Protein AF-A0A4Q3VA00-F1 (afdb_monomer_lite)

Foldseek 3Di:
DPPPPLPQAFDVVVPAQQLKEFPLDKAQPQQQQDAAPGRRDGRARIWTWIDHDPDITTHHPVCLVVHDHWYDDPNDTDDPVVVVVSVVVSVVVNLLVVVLVLLCVLLVVDPDPLSVVLNVVCVVPVAAEPVSLVVSVVSQVPDPDDGDSVSGDYDPD

pLDDT: mean 89.63, std 12.21, range [35.41, 98.38]

Sequence (157 aa):
MTGSRLRYSLDAAIGRPQDWSFSWMLIDDVTFGSTCGFSGQSRQRISYEIMRDAERLWICQRCVGRYCLGGMLDGSALDQATIRGKLHGLTARLKQRTCQDIVHKVSAGADDQALLEVALYFDRNLQLSPLHAARLFLAIAALEEPIDRRVFEVQTR

Secondary structure (DSSP, 8-state):
--------PPPGGG--GGG-EEEEEEEE-TT--EE-TTT--EEESEEEEEEETTEEEEEEHHHHHHS--EEEETTEEPPHHHHHHHHHHHHHHHHHHHHHHHHHHHHHT---HHHHHHHHHHHHHSSB-HHHHHHHHHHHTT-SS---GGGS-B---

Structure (mmCIF, N/CA/C/O backbone):
data_AF-A0A4Q3VA00-F1
#
_entry.id   AF-A0A4Q3VA00-F1
#
loop_
_atom_site.group_PDB
_atom_site.id
_atom_site.type_symbol
_atom_site.label_atom_id
_atom_site.label_alt_id
_atom_site.label_comp_id
_atom_site.label_asym_id
_atom_site.label_entity_id
_atom_site.label_seq_id
_atom_site.pdbx_PDB_ins_code
_atom_site.Cartn_x
_atom_site.Cartn_y
_atom_site.Cartn_z
_atom_site.occupancy
_atom_site.B_iso_or_equiv
_atom_site.auth_seq_id
_atom_site.auth_comp_id
_atom_site.auth_asym_id
_atom_site.auth_atom_id
_atom_site.pdbx_PDB_model_num
ATOM 1 N N . MET A 1 1 ? 22.190 -19.779 18.026 1.00 35.41 1 MET A N 1
ATOM 2 C CA . MET A 1 1 ? 21.231 -19.651 16.905 1.00 35.41 1 MET A CA 1
ATOM 3 C C . MET A 1 1 ? 21.859 -18.780 15.827 1.00 35.41 1 MET A C 1
ATOM 5 O O . MET A 1 1 ? 21.891 -17.563 15.953 1.00 35.41 1 MET A O 1
ATOM 9 N N . THR A 1 2 ? 22.454 -19.406 14.817 1.00 37.34 2 THR A N 1
ATOM 10 C CA . THR A 1 2 ? 23.074 -18.748 13.662 1.00 37.34 2 THR A CA 1
ATOM 11 C C . THR A 1 2 ? 21.978 -18.213 12.744 1.00 37.34 2 THR A C 1
ATOM 13 O O . THR A 1 2 ? 21.433 -18.930 11.910 1.00 37.34 2 THR A O 1
ATOM 16 N N . GLY A 1 3 ? 21.614 -16.943 12.927 1.00 37.03 3 GLY A N 1
ATOM 17 C CA . GLY A 1 3 ? 20.720 -16.233 12.018 1.00 37.03 3 GLY A CA 1
ATOM 18 C C . GLY A 1 3 ? 21.388 -16.074 10.657 1.00 37.03 3 GLY A C 1
ATOM 19 O O . GLY A 1 3 ? 22.106 -15.101 10.429 1.00 37.03 3 GLY A O 1
ATOM 20 N N . SER A 1 4 ? 21.168 -17.035 9.758 1.00 37.47 4 SER A N 1
ATOM 21 C CA . SER A 1 4 ? 21.466 -16.868 8.339 1.00 37.47 4 SER A CA 1
ATOM 22 C C . SER A 1 4 ? 20.702 -15.636 7.862 1.00 37.47 4 SER A C 1
ATOM 24 O O . SER A 1 4 ? 19.475 -15.649 7.745 1.00 37.47 4 SER A O 1
ATOM 26 N N . ARG A 1 5 ? 21.417 -14.524 7.653 1.00 43.75 5 ARG A N 1
ATOM 27 C CA . ARG A 1 5 ? 20.891 -13.380 6.911 1.00 43.75 5 ARG A CA 1
ATOM 28 C C . ARG A 1 5 ? 20.623 -13.902 5.508 1.00 43.75 5 ARG A C 1
ATOM 30 O O . ARG A 1 5 ? 21.541 -13.902 4.692 1.00 43.75 5 ARG A O 1
ATOM 37 N N . LEU A 1 6 ? 19.397 -14.357 5.246 1.00 50.03 6 LEU A N 1
ATOM 38 C CA . LEU A 1 6 ? 18.916 -14.651 3.902 1.00 50.03 6 LEU A CA 1
ATOM 39 C C . LEU A 1 6 ? 19.241 -13.426 3.043 1.00 50.03 6 LEU A C 1
ATOM 41 O O . LEU A 1 6 ? 18.625 -12.361 3.158 1.00 50.03 6 LEU A O 1
ATOM 45 N N . ARG A 1 7 ? 20.307 -13.532 2.247 1.00 53.38 7 ARG A N 1
ATOM 46 C CA . ARG A 1 7 ? 20.635 -12.547 1.227 1.00 53.38 7 ARG A CA 1
ATOM 47 C C . ARG A 1 7 ? 19.640 -12.816 0.123 1.00 53.38 7 ARG A C 1
ATOM 49 O O . ARG A 1 7 ? 19.898 -13.632 -0.746 1.00 53.38 7 ARG A O 1
ATOM 56 N N . TYR A 1 8 ? 18.488 -12.164 0.204 1.00 61.50 8 TYR A N 1
ATOM 57 C CA . TYR A 1 8 ? 17.513 -12.189 -0.872 1.00 61.50 8 TYR A CA 1
ATOM 58 C C . TYR A 1 8 ? 18.148 -11.500 -2.094 1.00 61.50 8 TYR A C 1
ATOM 60 O O . TYR A 1 8 ? 18.203 -10.265 -2.191 1.00 61.50 8 TYR A O 1
ATOM 68 N N . SER A 1 9 ? 18.780 -12.308 -2.941 1.00 69.56 9 SER A N 1
ATOM 69 C CA . SER A 1 9 ? 19.290 -11.939 -4.256 1.00 69.56 9 SER A CA 1
ATOM 70 C C . SER A 1 9 ? 18.126 -11.850 -5.235 1.00 69.56 9 SER A C 1
ATOM 72 O O . SER A 1 9 ? 17.083 -12.457 -5.012 1.00 69.56 9 SER A O 1
ATOM 74 N N . LEU A 1 10 ? 18.298 -11.049 -6.286 1.00 80.69 10 LEU A N 1
ATOM 75 C CA . LEU A 1 10 ? 17.372 -11.059 -7.413 1.00 80.69 10 LEU A CA 1
ATOM 76 C C . LEU A 1 10 ? 17.349 -12.473 -8.002 1.00 80.69 10 LEU A C 1
ATOM 78 O O . LEU A 1 10 ? 18.422 -13.044 -8.212 1.00 80.69 10 LEU A O 1
ATOM 82 N N . ASP A 1 11 ? 16.165 -13.027 -8.234 1.00 78.44 11 ASP A N 1
ATOM 83 C CA . ASP A 1 11 ? 16.040 -14.280 -8.976 1.00 78.44 11 ASP A CA 1
ATOM 84 C C . ASP A 1 11 ? 16.576 -14.078 -10.406 1.00 78.44 11 ASP A C 1
ATOM 86 O O . ASP A 1 11 ? 16.269 -13.082 -11.064 1.00 78.44 11 ASP A O 1
ATOM 90 N N . ALA A 1 12 ? 17.421 -14.998 -10.878 1.00 77.81 12 ALA A N 1
ATOM 91 C CA . ALA A 1 12 ? 18.041 -14.914 -12.197 1.00 77.81 12 ALA A CA 1
ATOM 92 C C . ALA A 1 12 ? 17.003 -14.893 -13.333 1.00 77.81 12 ALA A C 1
ATOM 94 O O . ALA A 1 12 ? 17.250 -14.263 -14.363 1.00 77.81 12 ALA A O 1
ATOM 95 N N . ALA A 1 13 ? 15.833 -15.508 -13.132 1.00 83.62 13 ALA A N 1
ATOM 96 C CA . ALA A 1 13 ? 14.739 -15.514 -14.102 1.00 83.62 13 ALA A CA 1
ATOM 97 C C . ALA A 1 13 ? 14.143 -14.115 -14.358 1.00 83.62 13 ALA A C 1
ATOM 99 O O . ALA A 1 13 ? 13.530 -13.877 -15.396 1.00 83.62 13 ALA A O 1
ATOM 100 N N . ILE A 1 14 ? 14.356 -13.161 -13.447 1.00 87.44 14 ILE A N 1
ATOM 101 C CA . ILE A 1 14 ? 13.834 -11.791 -13.558 1.00 87.44 14 ILE A CA 1
ATOM 102 C C . ILE A 1 14 ? 14.577 -10.981 -14.630 1.00 87.44 14 ILE A C 1
ATOM 104 O O . ILE A 1 14 ? 14.025 -10.034 -15.201 1.00 87.44 14 ILE A O 1
ATOM 108 N N . GLY A 1 15 ? 15.819 -11.350 -14.948 1.00 88.62 15 GLY A N 1
ATOM 109 C CA . GLY A 1 15 ? 16.664 -10.597 -15.872 1.00 88.62 15 GLY A CA 1
ATOM 110 C C . GLY A 1 15 ? 17.144 -9.266 -15.283 1.00 88.62 15 GLY A C 1
ATOM 111 O O . GLY A 1 15 ? 17.393 -9.154 -14.080 1.00 88.62 15 GLY A O 1
ATOM 112 N N . ARG A 1 16 ? 17.334 -8.249 -16.134 1.00 90.88 16 ARG A N 1
ATOM 113 C CA . ARG A 1 16 ? 17.873 -6.951 -15.706 1.00 90.88 16 ARG A CA 1
ATOM 114 C C . ARG A 1 16 ? 16.746 -6.061 -15.176 1.00 90.88 16 ARG A C 1
ATOM 116 O O . ARG A 1 16 ? 15.784 -5.824 -15.900 1.00 90.88 16 ARG A O 1
ATOM 123 N N . PRO A 1 17 ? 16.853 -5.502 -13.957 1.00 92.19 17 PRO A N 1
ATOM 124 C CA . PRO A 1 17 ? 15.835 -4.593 -13.432 1.00 92.19 17 PRO A CA 1
ATOM 125 C C . PRO A 1 17 ? 15.562 -3.369 -14.316 1.00 92.19 17 PRO A C 1
ATO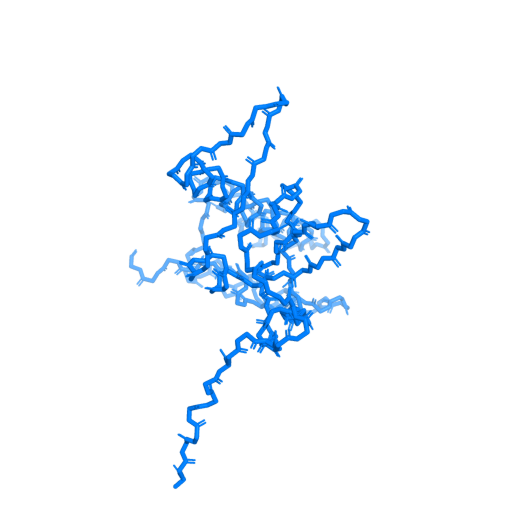M 127 O O . PRO A 1 17 ? 14.447 -2.872 -14.321 1.00 92.19 17 PRO A O 1
ATOM 130 N N . GLN A 1 18 ? 16.546 -2.901 -15.085 1.00 92.62 18 GLN A N 1
ATOM 131 C CA . GLN A 1 18 ? 16.389 -1.744 -15.973 1.00 92.62 18 GLN A CA 1
ATOM 132 C C . GLN A 1 18 ? 15.393 -1.989 -17.113 1.00 92.62 18 GLN A C 1
ATOM 134 O O . GLN A 1 18 ? 14.866 -1.027 -17.663 1.00 92.62 18 GLN A O 1
ATOM 139 N N . ASP A 1 19 ? 15.116 -3.255 -17.431 1.00 94.69 19 ASP A N 1
ATOM 140 C CA . ASP A 1 19 ? 14.151 -3.643 -18.462 1.00 94.69 19 ASP A CA 1
ATOM 141 C C . ASP A 1 19 ? 12.702 -3.587 -17.934 1.00 94.69 19 ASP A C 1
ATOM 143 O O . ASP A 1 19 ? 11.752 -3.744 -18.695 1.00 94.69 19 ASP A O 1
ATOM 147 N N . TRP A 1 20 ? 12.517 -3.365 -16.628 1.00 96.88 20 TRP A N 1
ATOM 148 C CA . TRP A 1 20 ? 11.214 -3.259 -15.978 1.00 96.88 20 TRP A CA 1
ATOM 149 C C . TRP A 1 20 ? 10.853 -1.802 -15.703 1.00 96.88 20 TRP A C 1
ATOM 151 O O . TRP A 1 20 ? 11.711 -0.994 -15.348 1.00 96.88 20 TRP A O 1
ATOM 161 N N . SER A 1 21 ? 9.565 -1.473 -15.788 1.00 97.38 21 SER A N 1
ATOM 162 C CA . SER A 1 21 ? 9.042 -0.135 -15.494 1.00 97.38 21 SER A CA 1
ATOM 163 C C . SER A 1 21 ? 7.826 -0.171 -14.576 1.00 97.38 21 SER A C 1
ATOM 165 O O . SER A 1 21 ? 7.034 -1.104 -14.630 1.00 97.38 21 SER A O 1
ATOM 167 N N . PHE A 1 22 ? 7.641 0.854 -13.744 1.00 97.88 22 PHE A N 1
ATOM 168 C CA . PHE A 1 22 ? 6.435 0.977 -12.918 1.00 97.88 22 PHE A CA 1
ATOM 169 C C . PHE A 1 22 ? 5.176 1.180 -13.769 1.00 97.88 22 PHE A C 1
ATOM 171 O O . PHE A 1 22 ? 5.172 2.020 -14.668 1.00 97.88 22 PHE A O 1
ATOM 178 N N . SER A 1 23 ? 4.085 0.491 -13.418 1.00 96.56 23 SER A N 1
ATOM 179 C CA . SER A 1 23 ? 2.742 0.796 -13.947 1.00 96.56 23 SER A CA 1
ATOM 180 C C . SER A 1 23 ? 2.034 1.917 -13.179 1.00 96.56 23 SER A C 1
ATOM 182 O O . SER A 1 23 ? 0.961 2.365 -13.574 1.00 96.56 23 SER A O 1
ATOM 184 N N . TRP A 1 24 ? 2.635 2.358 -12.066 1.00 96.56 24 TRP A N 1
ATOM 185 C CA . TRP A 1 24 ? 2.069 3.276 -11.070 1.00 96.56 24 TRP A CA 1
ATOM 186 C C . TRP A 1 24 ? 0.927 2.702 -10.229 1.00 96.56 24 TRP A C 1
ATOM 188 O O . TRP A 1 24 ? 0.376 3.428 -9.400 1.00 96.56 24 TRP A O 1
ATOM 198 N N . MET A 1 25 ? 0.620 1.410 -10.370 1.00 97.31 25 MET A N 1
ATOM 199 C CA . MET A 1 25 ? -0.271 0.711 -9.451 1.00 97.31 25 MET A CA 1
ATOM 200 C C . MET A 1 25 ? 0.473 0.272 -8.189 1.00 97.31 25 MET A C 1
ATOM 202 O O . MET A 1 25 ? 1.568 -0.294 -8.239 1.00 97.31 25 MET A O 1
ATOM 206 N N . LEU A 1 26 ? -0.141 0.544 -7.041 1.00 97.94 26 LEU A N 1
ATOM 207 C CA . LEU A 1 26 ? 0.349 0.166 -5.721 1.00 97.94 26 LEU A CA 1
ATOM 208 C C . LEU A 1 26 ? -0.787 -0.504 -4.942 1.00 97.94 26 LEU A C 1
ATOM 210 O O . LEU A 1 26 ? -1.947 -0.123 -5.095 1.00 97.94 26 LEU A O 1
ATOM 214 N N . ILE A 1 27 ? -0.439 -1.450 -4.074 1.00 96.69 27 ILE A N 1
ATOM 215 C CA . ILE A 1 27 ? -1.357 -2.083 -3.119 1.00 96.69 27 ILE A CA 1
ATOM 216 C C . ILE A 1 27 ? -0.802 -1.887 -1.706 1.00 96.69 27 ILE A C 1
ATOM 218 O O . ILE A 1 27 ? 0.406 -2.022 -1.499 1.00 96.69 27 ILE A O 1
ATOM 222 N N . ASP A 1 28 ? -1.683 -1.573 -0.754 1.00 96.75 28 ASP A N 1
ATOM 223 C CA . ASP A 1 28 ? -1.416 -1.608 0.688 1.00 96.75 28 ASP A CA 1
ATOM 224 C C . ASP A 1 28 ? -2.135 -2.825 1.275 1.00 96.75 28 ASP A C 1
ATOM 226 O O . ASP A 1 28 ? -3.339 -2.811 1.515 1.00 96.75 28 ASP A O 1
ATOM 230 N N . ASP A 1 29 ? -1.394 -3.918 1.407 1.00 95.62 29 ASP A N 1
ATOM 231 C CA . ASP A 1 29 ? -1.866 -5.183 1.942 1.00 95.62 29 ASP A CA 1
ATOM 232 C C . ASP A 1 29 ? -1.894 -5.126 3.472 1.00 95.62 29 ASP A C 1
ATOM 234 O O . ASP A 1 29 ? -0.879 -5.295 4.160 1.00 95.62 29 ASP A O 1
ATOM 238 N N . VAL A 1 30 ? -3.099 -4.919 3.996 1.00 95.38 30 VAL A N 1
ATOM 239 C CA . VAL A 1 30 ? -3.373 -4.808 5.432 1.00 95.38 30 VAL A CA 1
ATOM 240 C C . VAL A 1 30 ? -3.199 -6.124 6.194 1.00 95.38 30 VAL A C 1
ATOM 242 O O . VAL A 1 30 ? -3.143 -6.114 7.422 1.00 95.38 30 VAL A O 1
ATOM 245 N N . THR A 1 31 ? -3.075 -7.251 5.486 1.00 94.69 31 THR A N 1
ATOM 246 C CA . THR A 1 31 ? -2.863 -8.588 6.064 1.00 94.69 31 THR A CA 1
ATOM 247 C C . THR A 1 31 ? -1.391 -8.991 6.096 1.00 94.69 31 THR A C 1
ATOM 249 O O . THR A 1 31 ? -1.029 -9.951 6.776 1.00 94.69 31 THR A O 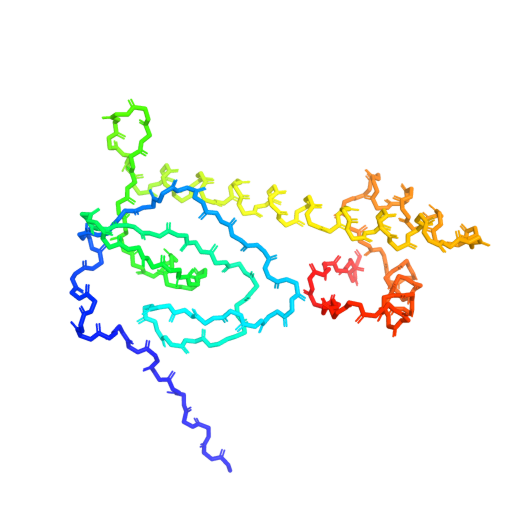1
ATOM 252 N N . PHE A 1 32 ? -0.522 -8.267 5.376 1.00 93.81 32 PHE A N 1
ATOM 253 C CA . PHE A 1 32 ? 0.867 -8.661 5.138 1.00 93.81 32 PHE A CA 1
ATOM 254 C C . PHE A 1 32 ? 0.968 -10.086 4.539 1.00 93.81 32 PHE A C 1
ATOM 256 O O . PHE A 1 32 ? 1.858 -10.861 4.901 1.00 93.81 32 PHE A O 1
ATOM 263 N N . GLY A 1 33 ? 0.061 -10.457 3.634 1.00 93.25 33 GLY A N 1
ATOM 264 C CA . GLY A 1 33 ? 0.086 -11.736 2.913 1.00 93.25 33 GLY A CA 1
ATOM 265 C C . GLY A 1 33 ? 0.983 -11.718 1.668 1.00 93.25 33 GLY A C 1
ATOM 266 O O . GLY A 1 33 ? 1.455 -12.757 1.206 1.00 93.25 33 GLY A O 1
ATOM 267 N N . SER A 1 34 ? 1.270 -10.531 1.142 1.00 92.81 34 SER A N 1
ATOM 268 C CA . SER A 1 34 ? 1.956 -10.329 -0.130 1.00 92.81 34 SER A CA 1
ATOM 269 C C . SER A 1 34 ? 3.420 -10.772 -0.105 1.00 92.81 34 SER A C 1
ATOM 271 O O . SER A 1 34 ? 4.149 -10.578 0.877 1.00 92.81 34 SER A O 1
ATOM 273 N N . THR A 1 35 ? 3.869 -11.320 -1.238 1.00 94.75 35 THR A N 1
ATOM 274 C CA . THR A 1 35 ? 5.252 -11.759 -1.471 1.00 94.75 35 THR A CA 1
ATOM 275 C C . THR A 1 35 ? 5.865 -11.012 -2.651 1.00 94.75 35 THR A C 1
ATOM 277 O O . THR A 1 35 ? 5.237 -10.834 -3.688 1.00 94.75 35 THR A O 1
ATOM 280 N N . CYS A 1 36 ? 7.109 -10.563 -2.490 1.00 94.81 36 CYS A N 1
ATOM 281 C CA . CYS A 1 36 ? 7.842 -9.824 -3.512 1.00 94.81 36 CYS A CA 1
ATOM 282 C C . CYS A 1 36 ? 8.303 -10.739 -4.655 1.00 94.81 36 CYS A C 1
ATOM 284 O O . CYS A 1 36 ? 9.111 -11.636 -4.422 1.00 94.81 36 CYS A O 1
ATOM 286 N N . GLY A 1 37 ? 7.912 -10.436 -5.893 1.00 93.75 37 GLY A N 1
ATOM 287 C CA . GLY A 1 37 ? 8.323 -11.187 -7.084 1.00 93.75 37 GLY A CA 1
ATOM 288 C C . GLY A 1 37 ? 9.821 -11.114 -7.404 1.00 93.75 37 GLY A C 1
ATOM 289 O O . GLY A 1 37 ? 10.355 -12.018 -8.025 1.00 93.75 37 GLY A O 1
ATOM 290 N N . PHE A 1 38 ? 10.537 -10.079 -6.950 1.00 92.88 38 PHE A N 1
ATOM 291 C CA . PHE A 1 38 ? 11.983 -9.947 -7.201 1.00 92.88 38 PHE A CA 1
ATOM 292 C C . PHE A 1 38 ? 12.856 -10.718 -6.218 1.00 92.88 38 PHE A C 1
ATOM 294 O O . PHE A 1 38 ? 13.934 -11.186 -6.568 1.00 92.88 38 PHE A O 1
ATOM 301 N N . SER A 1 39 ? 12.452 -10.730 -4.951 1.00 90.75 39 SER A N 1
ATOM 302 C CA . SER A 1 39 ? 13.311 -11.175 -3.850 1.00 90.75 39 SER A CA 1
ATOM 303 C C . SER A 1 39 ? 12.707 -12.308 -3.033 1.00 90.75 39 SER A C 1
ATOM 305 O O . SER A 1 39 ? 13.350 -12.770 -2.099 1.00 90.75 39 SER A O 1
ATOM 307 N N . GLY A 1 40 ? 11.465 -12.710 -3.311 1.00 91.75 40 GLY A N 1
ATOM 308 C CA . GLY A 1 40 ? 10.736 -13.720 -2.543 1.00 91.75 40 GLY A CA 1
ATOM 309 C C . GLY A 1 40 ? 10.392 -13.303 -1.110 1.00 91.75 40 GLY A C 1
ATOM 310 O O . GLY A 1 40 ? 9.876 -14.110 -0.345 1.00 91.75 40 GLY A O 1
ATOM 311 N N . GLN A 1 41 ? 10.673 -12.059 -0.701 1.00 90.50 41 GLN A N 1
ATOM 312 C CA . GLN A 1 41 ? 10.353 -11.606 0.652 1.00 90.50 41 GLN A CA 1
ATOM 313 C C . GLN A 1 41 ? 8.836 -11.571 0.852 1.00 90.50 41 GLN A C 1
ATOM 315 O O . GLN A 1 41 ? 8.138 -10.801 0.192 1.00 90.50 41 GLN A O 1
ATOM 320 N N . SER A 1 42 ? 8.342 -12.360 1.800 1.00 93.19 42 SER A N 1
ATOM 321 C CA . SER A 1 42 ? 6.951 -12.347 2.266 1.00 93.19 42 SER A CA 1
ATOM 322 C C . SER A 1 42 ? 6.668 -11.168 3.201 1.00 93.19 42 SER A C 1
ATOM 324 O O . SER A 1 42 ? 7.602 -10.502 3.658 1.00 93.19 42 SER A O 1
ATOM 326 N N . ARG A 1 43 ? 5.402 -10.992 3.591 1.00 92.75 43 ARG A N 1
ATOM 327 C CA . ARG A 1 43 ? 4.958 -9.985 4.567 1.00 92.75 43 ARG A CA 1
ATOM 328 C C . ARG A 1 43 ? 5.171 -8.556 4.099 1.00 92.75 43 ARG A C 1
ATOM 330 O O . ARG A 1 43 ? 5.632 -7.704 4.859 1.00 92.75 43 ARG A O 1
ATOM 337 N N . GLN A 1 44 ? 4.851 -8.306 2.835 1.00 94.06 44 GLN A N 1
ATOM 338 C CA . GLN A 1 44 ? 4.864 -6.956 2.295 1.00 94.06 44 GLN A CA 1
ATOM 339 C C . GLN A 1 44 ? 3.580 -6.237 2.668 1.00 94.06 44 GLN A C 1
ATOM 341 O O . GLN A 1 44 ? 2.496 -6.757 2.444 1.00 94.06 44 GLN A O 1
ATOM 346 N N . ARG A 1 45 ? 3.734 -5.031 3.212 1.00 94.81 45 ARG A N 1
ATOM 347 C CA . ARG A 1 45 ? 2.633 -4.081 3.336 1.00 94.81 45 ARG A CA 1
ATOM 348 C C . ARG A 1 45 ? 2.391 -3.401 1.993 1.00 94.81 45 ARG A C 1
ATOM 350 O O . ARG A 1 45 ? 1.347 -3.568 1.391 1.00 94.81 45 ARG A O 1
ATOM 357 N N . ILE A 1 46 ? 3.390 -2.666 1.500 1.00 97.06 46 ILE A N 1
ATOM 358 C CA . ILE A 1 46 ? 3.286 -1.968 0.216 1.00 97.06 46 ILE A CA 1
ATOM 359 C C . ILE A 1 46 ? 3.944 -2.791 -0.885 1.00 97.06 46 ILE A C 1
ATOM 361 O O . ILE A 1 46 ? 5.139 -3.109 -0.803 1.00 97.06 46 ILE A O 1
ATOM 365 N N . SER A 1 47 ? 3.166 -3.057 -1.928 1.00 97.69 47 SER A N 1
ATOM 366 C CA . SER A 1 47 ? 3.611 -3.708 -3.156 1.00 97.69 47 SER A CA 1
ATOM 367 C C . SER A 1 47 ? 3.423 -2.769 -4.344 1.00 97.69 47 SER A C 1
ATOM 369 O O . SER A 1 47 ? 2.429 -2.052 -4.431 1.00 97.69 47 SER A O 1
ATOM 371 N N . TYR A 1 48 ? 4.386 -2.781 -5.260 1.00 98.38 48 TYR A N 1
ATOM 372 C CA . TYR A 1 48 ? 4.426 -1.927 -6.445 1.00 98.38 48 TYR A CA 1
ATOM 373 C C . TYR A 1 48 ? 4.363 -2.812 -7.680 1.00 98.38 48 TYR A C 1
ATOM 375 O O . TYR A 1 48 ? 5.181 -3.728 -7.801 1.00 98.38 48 TYR A O 1
ATOM 383 N N . GLU A 1 49 ? 3.421 -2.552 -8.580 1.00 98.12 49 GLU A N 1
ATOM 384 C CA . GLU A 1 49 ? 3.368 -3.270 -9.847 1.00 98.12 49 GLU A CA 1
ATOM 385 C C . GLU A 1 49 ? 4.405 -2.687 -10.815 1.00 98.12 49 GLU A C 1
ATOM 387 O O . GLU A 1 49 ? 4.525 -1.470 -11.014 1.00 98.12 49 GLU A O 1
ATOM 392 N N . ILE A 1 50 ? 5.169 -3.589 -11.413 1.00 97.75 50 ILE A N 1
ATOM 393 C CA . ILE A 1 50 ? 6.116 -3.318 -12.484 1.00 97.75 50 ILE A CA 1
ATOM 394 C C . ILE A 1 50 ? 5.783 -4.194 -13.685 1.00 97.75 50 ILE A C 1
ATOM 396 O O . ILE A 1 50 ? 5.205 -5.273 -13.544 1.00 97.75 50 ILE A O 1
ATOM 400 N N . MET A 1 51 ? 6.169 -3.727 -14.863 1.00 96.75 51 MET A N 1
ATOM 401 C CA . MET A 1 51 ? 5.875 -4.366 -16.135 1.00 96.75 51 MET A CA 1
ATOM 402 C C . MET A 1 51 ? 7.116 -4.418 -17.017 1.00 96.75 51 MET A C 1
ATOM 404 O O . MET A 1 51 ? 7.950 -3.509 -16.980 1.00 96.75 51 MET A O 1
ATOM 408 N N . ARG A 1 52 ? 7.195 -5.469 -17.826 1.00 94.75 52 ARG A N 1
ATOM 409 C CA . ARG A 1 52 ? 8.132 -5.626 -18.939 1.00 94.75 52 ARG A CA 1
ATOM 410 C C . ARG A 1 52 ? 7.377 -6.340 -20.050 1.00 94.75 52 ARG A C 1
ATOM 412 O O . ARG A 1 52 ? 6.932 -7.466 -19.852 1.00 94.75 52 ARG A O 1
ATOM 419 N N . ASP A 1 53 ? 7.195 -5.679 -21.187 1.00 90.81 53 ASP A N 1
ATOM 420 C CA . ASP A 1 53 ? 6.337 -6.164 -22.272 1.00 90.81 53 ASP A CA 1
ATOM 421 C C . ASP A 1 53 ? 4.932 -6.552 -21.759 1.00 90.81 53 ASP A C 1
ATOM 423 O O . ASP A 1 53 ? 4.206 -5.701 -21.242 1.00 90.81 53 ASP A O 1
ATOM 427 N N . ALA A 1 54 ? 4.547 -7.827 -21.872 1.00 92.38 54 ALA A N 1
ATOM 428 C CA . ALA A 1 54 ? 3.278 -8.356 -21.367 1.00 92.38 54 ALA A CA 1
ATOM 429 C C . ALA A 1 54 ? 3.357 -8.892 -19.921 1.00 92.38 54 ALA A C 1
ATOM 431 O O . ALA A 1 54 ? 2.330 -9.247 -19.338 1.00 92.38 54 ALA A O 1
ATOM 432 N N . GLU A 1 55 ? 4.552 -8.974 -19.336 1.00 95.06 55 GLU A N 1
ATOM 433 C CA . GLU A 1 55 ? 4.761 -9.497 -17.988 1.00 95.06 55 GLU A CA 1
ATOM 434 C C . GLU A 1 55 ? 4.467 -8.437 -16.926 1.00 95.06 55 GLU A C 1
ATOM 436 O O . GLU A 1 55 ? 4.785 -7.255 -17.086 1.00 95.06 55 GLU A O 1
ATOM 441 N N . ARG A 1 56 ? 3.899 -8.880 -15.799 1.00 96.00 56 ARG A N 1
ATOM 442 C CA . ARG A 1 56 ? 3.604 -8.044 -14.632 1.00 96.00 56 ARG A CA 1
ATOM 443 C C . ARG A 1 56 ? 4.071 -8.728 -13.360 1.00 96.00 56 ARG A C 1
ATOM 445 O O . ARG A 1 56 ? 3.832 -9.919 -13.179 1.00 96.00 56 ARG A O 1
ATOM 452 N N . LEU A 1 57 ? 4.687 -7.969 -12.461 1.00 95.94 57 LEU A N 1
ATOM 453 C CA . LEU A 1 57 ? 5.123 -8.454 -11.154 1.00 95.94 57 LEU A CA 1
ATOM 454 C C . LEU A 1 57 ? 4.844 -7.421 -10.068 1.00 95.94 57 LEU A C 1
ATOM 456 O O . LEU A 1 57 ? 4.936 -6.219 -10.296 1.00 95.94 57 LEU A O 1
ATOM 460 N N . TRP A 1 58 ? 4.586 -7.906 -8.857 1.00 97.44 58 TRP A N 1
ATOM 461 C CA . TRP A 1 58 ? 4.488 -7.081 -7.656 1.00 97.44 58 TRP A CA 1
ATOM 462 C C . TRP A 1 58 ? 5.786 -7.167 -6.861 1.00 97.44 58 TRP A C 1
ATOM 464 O O . TRP A 1 58 ? 6.244 -8.258 -6.514 1.00 97.44 58 TRP A O 1
ATOM 474 N N . ILE A 1 59 ? 6.394 -6.025 -6.555 1.00 96.81 59 ILE A N 1
ATOM 475 C CA . ILE A 1 59 ? 7.668 -5.966 -5.831 1.00 96.81 59 ILE A CA 1
ATOM 476 C C . ILE A 1 59 ? 7.555 -5.147 -4.551 1.00 96.81 59 ILE A C 1
ATOM 478 O O . ILE A 1 59 ? 6.729 -4.250 -4.434 1.00 96.81 59 ILE A O 1
ATOM 482 N N . CYS A 1 60 ? 8.408 -5.449 -3.574 1.00 95.31 60 CYS A N 1
ATOM 483 C CA . CYS A 1 60 ? 8.419 -4.750 -2.294 1.00 95.31 60 CYS A CA 1
ATOM 484 C C . CYS A 1 60 ? 9.149 -3.406 -2.349 1.00 95.31 60 CYS A C 1
ATOM 486 O O . CYS A 1 60 ? 10.052 -3.190 -3.164 1.00 95.31 60 CYS A O 1
ATOM 488 N N . GLN A 1 61 ? 8.856 -2.552 -1.366 1.00 93.75 61 GLN A N 1
ATOM 489 C CA . GLN A 1 61 ? 9.513 -1.255 -1.170 1.00 93.75 61 GLN A CA 1
ATOM 490 C C . GLN A 1 61 ? 11.051 -1.345 -1.136 1.00 93.75 61 GLN A C 1
ATOM 492 O O . GLN A 1 61 ? 11.746 -0.461 -1.637 1.00 93.75 61 GLN A O 1
ATOM 497 N N . ARG A 1 62 ? 11.610 -2.432 -0.588 1.00 92.88 62 ARG A N 1
ATOM 498 C CA . ARG A 1 62 ? 13.065 -2.639 -0.555 1.00 92.88 62 ARG A CA 1
ATOM 499 C C . ARG A 1 62 ? 13.654 -2.849 -1.951 1.00 92.88 62 ARG A C 1
ATOM 501 O O . ARG A 1 62 ? 14.724 -2.316 -2.233 1.00 92.88 62 ARG A O 1
ATOM 508 N N . CYS A 1 63 ? 12.993 -3.625 -2.809 1.00 94.31 63 CYS A N 1
ATOM 509 C CA . CYS A 1 63 ? 13.430 -3.832 -4.191 1.00 94.31 63 CYS A CA 1
ATOM 510 C C . CYS A 1 63 ? 13.322 -2.538 -5.000 1.00 94.31 63 CYS A C 1
ATOM 512 O O . CYS A 1 63 ? 14.262 -2.208 -5.718 1.00 94.31 63 CYS A O 1
ATOM 514 N N . VAL A 1 64 ? 12.249 -1.772 -4.789 1.00 94.75 64 VAL A N 1
ATOM 515 C CA . VAL A 1 64 ? 12.058 -0.441 -5.384 1.00 94.75 64 VAL A CA 1
ATOM 516 C C . VAL A 1 64 ? 13.187 0.524 -5.020 1.00 94.75 64 VAL A C 1
ATOM 518 O O . VAL A 1 64 ? 13.703 1.222 -5.883 1.00 94.75 64 VAL A O 1
ATOM 521 N N . GLY A 1 65 ? 13.615 0.551 -3.755 1.00 91.88 65 GLY A N 1
ATOM 522 C CA . GLY A 1 65 ? 14.728 1.407 -3.331 1.00 91.88 65 GLY A CA 1
ATOM 523 C C . GLY A 1 65 ? 16.108 0.927 -3.796 1.00 91.88 65 GLY A C 1
ATOM 524 O O . GLY A 1 65 ? 17.050 1.716 -3.831 1.00 91.88 65 GLY A O 1
ATOM 525 N N . ARG A 1 66 ? 16.249 -0.363 -4.127 1.00 92.06 66 ARG A N 1
ATOM 526 C CA . ARG A 1 66 ? 17.539 -0.991 -4.449 1.00 92.06 66 ARG A CA 1
ATOM 527 C C . ARG A 1 66 ? 17.866 -0.978 -5.938 1.00 92.06 66 ARG A C 1
ATOM 529 O O . ARG A 1 66 ? 19.039 -0.865 -6.281 1.00 92.06 66 ARG A O 1
ATOM 536 N N . TYR A 1 67 ? 16.874 -1.179 -6.798 1.00 92.88 67 TYR A N 1
ATOM 537 C CA . TYR A 1 67 ? 17.094 -1.384 -8.226 1.00 92.88 67 TYR A CA 1
ATOM 538 C C . TYR A 1 67 ? 16.636 -0.178 -9.046 1.00 92.88 67 TYR A C 1
ATOM 540 O O . TYR A 1 67 ? 15.639 0.462 -8.724 1.00 92.88 67 TYR A O 1
ATOM 548 N N . CYS A 1 68 ? 17.368 0.117 -10.122 1.00 92.38 68 CYS A N 1
ATOM 549 C CA . CYS A 1 68 ? 16.987 1.148 -11.082 1.00 92.38 68 CYS A CA 1
ATOM 550 C C . CYS A 1 68 ? 15.927 0.575 -12.024 1.00 92.38 68 CYS A C 1
ATOM 552 O O . CYS A 1 68 ? 16.264 -0.175 -12.936 1.00 92.38 68 CYS A O 1
ATOM 554 N N . LEU A 1 69 ? 14.669 0.913 -11.760 1.00 95.81 69 LEU A N 1
ATOM 555 C CA . LEU A 1 69 ? 13.507 0.559 -12.571 1.00 95.81 69 LEU A CA 1
ATOM 556 C C . LEU A 1 69 ? 13.100 1.781 -13.401 1.00 95.81 69 LEU A C 1
ATOM 558 O O . LEU A 1 69 ? 13.242 2.918 -12.942 1.00 95.81 69 LEU A O 1
ATOM 562 N N . GLY A 1 70 ? 12.602 1.558 -14.610 1.00 97.00 70 GLY A N 1
ATOM 563 C CA . GLY A 1 70 ? 12.056 2.607 -15.461 1.00 97.00 70 GLY A CA 1
ATOM 564 C C . GLY A 1 70 ? 10.700 3.123 -14.976 1.00 97.00 70 GLY A C 1
ATOM 565 O O . GLY A 1 70 ? 10.067 2.590 -14.061 1.00 97.00 70 GLY A O 1
ATOM 566 N N . GLY A 1 71 ? 10.229 4.184 -15.615 1.00 95.19 71 GLY A N 1
ATOM 567 C CA . GLY A 1 71 ? 8.901 4.729 -15.392 1.00 95.19 71 GLY A CA 1
ATOM 568 C C . GLY A 1 71 ? 8.544 5.669 -16.527 1.00 95.19 71 GLY A C 1
ATOM 569 O O . GLY A 1 71 ? 9.356 6.507 -16.916 1.00 95.19 71 GLY A O 1
ATOM 570 N N . MET A 1 72 ? 7.333 5.526 -17.052 1.00 93.94 72 MET A N 1
ATOM 571 C CA . MET A 1 72 ? 6.799 6.409 -18.084 1.00 93.94 72 MET A CA 1
ATOM 572 C C . MET A 1 72 ? 5.538 7.083 -17.581 1.00 93.94 72 MET A C 1
ATOM 574 O O . MET A 1 72 ? 4.698 6.433 -16.964 1.00 93.94 72 MET A O 1
ATOM 578 N N . LEU A 1 73 ? 5.386 8.369 -17.856 1.00 92.12 73 LEU A N 1
ATOM 579 C CA . LEU A 1 73 ? 4.178 9.116 -17.541 1.00 92.12 73 LEU A CA 1
ATOM 580 C C . LEU A 1 73 ? 3.827 9.993 -18.734 1.00 92.12 73 LEU A C 1
ATOM 582 O O . LEU A 1 73 ? 4.703 10.665 -19.271 1.00 92.12 73 LEU A O 1
ATOM 586 N N . ASP A 1 74 ? 2.567 9.942 -19.161 1.00 92.06 74 ASP A N 1
ATOM 587 C CA . ASP A 1 74 ? 2.052 10.736 -20.282 1.00 92.06 74 ASP A CA 1
ATOM 588 C C . ASP A 1 74 ? 2.929 10.615 -21.547 1.00 92.06 74 ASP A C 1
ATOM 590 O O . ASP A 1 74 ? 3.251 11.590 -22.220 1.00 92.06 74 ASP A O 1
ATOM 594 N N . GLY A 1 75 ? 3.381 9.388 -21.837 1.00 90.69 75 GLY A N 1
ATOM 595 C CA . GLY A 1 75 ? 4.237 9.071 -22.987 1.00 90.69 75 GLY A CA 1
ATOM 596 C C . GLY A 1 75 ? 5.715 9.451 -22.838 1.00 90.69 75 GLY A C 1
ATOM 597 O O . GLY A 1 75 ? 6.498 9.165 -23.739 1.00 90.69 75 GLY A O 1
ATOM 598 N N . SER A 1 76 ? 6.124 10.050 -21.716 1.00 93.06 76 SER A N 1
ATOM 599 C CA . SER A 1 76 ? 7.503 10.489 -21.479 1.00 93.06 76 SER A CA 1
ATOM 600 C C . SER A 1 76 ? 8.221 9.604 -20.464 1.00 93.06 76 SER A C 1
ATOM 602 O O . SER A 1 76 ? 7.688 9.304 -19.393 1.00 93.06 76 SER A O 1
ATOM 604 N N . ALA A 1 77 ? 9.458 9.212 -20.779 1.00 95.31 77 ALA A N 1
ATOM 605 C CA . ALA A 1 77 ? 10.336 8.541 -19.828 1.00 95.31 77 ALA A CA 1
ATOM 606 C C . ALA A 1 77 ? 10.745 9.511 -18.711 1.00 95.31 77 ALA A C 1
ATOM 608 O O . ALA A 1 77 ? 11.150 10.644 -18.972 1.00 95.31 77 ALA A O 1
ATOM 609 N N . LEU A 1 78 ? 10.641 9.060 -17.464 1.00 96.38 78 LEU A N 1
ATOM 610 C CA . LEU A 1 78 ? 11.004 9.845 -16.290 1.00 96.38 78 LEU A CA 1
ATOM 611 C C . LEU A 1 78 ? 12.431 9.531 -15.838 1.00 96.38 78 LEU A C 1
ATOM 613 O O . LEU A 1 78 ? 12.881 8.384 -15.891 1.00 96.38 78 LEU A O 1
ATOM 617 N N . ASP A 1 79 ? 13.126 10.537 -15.312 1.00 96.44 79 ASP A N 1
ATOM 618 C CA . ASP A 1 79 ? 14.372 10.301 -14.591 1.00 96.44 79 ASP A CA 1
ATOM 619 C C . ASP A 1 79 ? 14.125 9.604 -13.236 1.00 96.44 79 ASP A C 1
ATOM 621 O O . ASP A 1 79 ? 13.020 9.582 -12.683 1.00 96.44 79 ASP A O 1
ATOM 625 N N . GLN A 1 80 ? 15.189 9.036 -12.665 1.00 94.88 80 GLN A N 1
ATOM 626 C CA . GLN A 1 80 ? 15.110 8.277 -11.413 1.00 94.88 80 GLN A CA 1
ATOM 627 C C . GLN A 1 80 ? 14.685 9.124 -10.203 1.00 94.88 80 GLN A C 1
ATOM 629 O O . GLN A 1 80 ? 14.067 8.594 -9.277 1.00 94.88 80 GLN A O 1
ATOM 634 N N . ALA A 1 81 ? 15.009 10.419 -10.176 1.00 95.69 81 ALA A N 1
ATOM 635 C CA . ALA A 1 81 ? 14.628 11.296 -9.071 1.00 95.69 81 ALA A CA 1
ATOM 636 C C . ALA A 1 81 ? 13.113 11.540 -9.083 1.00 95.69 81 ALA A C 1
ATOM 638 O O . ALA A 1 81 ? 12.444 11.383 -8.059 1.00 95.69 81 ALA A O 1
ATOM 639 N N . THR A 1 82 ? 12.567 11.813 -10.263 1.00 96.88 82 THR A N 1
ATOM 640 C CA . THR A 1 82 ? 11.142 12.007 -10.513 1.00 96.88 82 THR A CA 1
ATOM 641 C C . THR A 1 82 ? 10.352 10.733 -10.222 1.00 96.88 82 THR A C 1
ATOM 643 O O . THR A 1 82 ? 9.339 10.789 -9.519 1.00 96.88 82 THR A O 1
ATOM 646 N N . ILE A 1 83 ? 10.842 9.567 -10.662 1.00 97.12 83 ILE A N 1
ATOM 647 C CA . ILE A 1 83 ? 10.239 8.261 -10.340 1.00 97.12 83 ILE A CA 1
ATOM 648 C C . ILE A 1 83 ? 10.137 8.079 -8.820 1.00 97.12 83 ILE A C 1
ATOM 650 O O . ILE A 1 83 ? 9.055 7.797 -8.299 1.00 97.12 83 ILE A O 1
ATOM 654 N N . ARG A 1 84 ? 11.236 8.289 -8.083 1.00 96.00 84 ARG A N 1
ATOM 655 C CA . ARG A 1 84 ? 11.258 8.151 -6.616 1.00 96.00 84 ARG A CA 1
ATOM 656 C C . ARG A 1 84 ? 10.308 9.124 -5.927 1.00 96.00 84 ARG A C 1
ATOM 658 O O . ARG A 1 84 ? 9.568 8.704 -5.040 1.00 96.00 84 ARG A O 1
ATOM 665 N N . GLY A 1 85 ? 10.295 10.391 -6.343 1.00 96.56 85 GLY A N 1
ATOM 666 C CA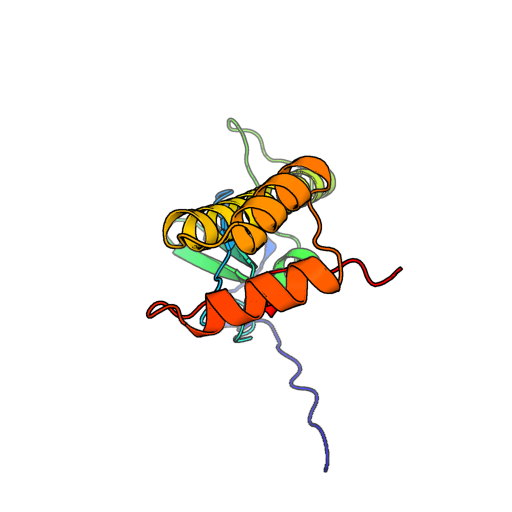 . GLY A 1 85 ? 9.380 11.399 -5.804 1.00 96.56 85 GLY A CA 1
ATOM 667 C C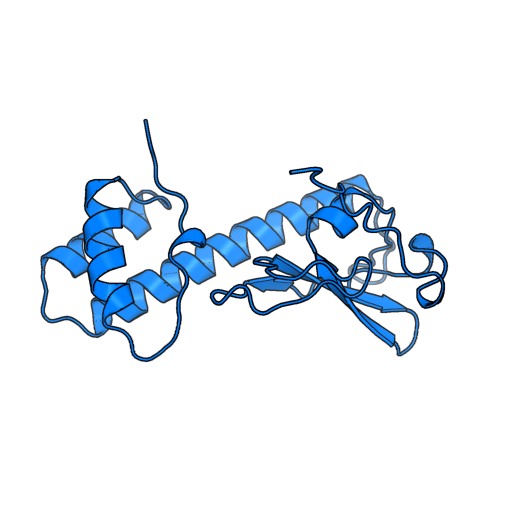 . GLY A 1 85 ? 7.914 11.010 -6.007 1.00 96.56 85 GLY A C 1
ATOM 668 O O . GLY A 1 85 ? 7.115 11.060 -5.068 1.00 96.56 85 GLY A O 1
ATOM 669 N N . LYS A 1 86 ? 7.567 10.523 -7.204 1.00 96.50 86 LYS A N 1
ATOM 670 C CA . LYS A 1 86 ? 6.209 10.063 -7.520 1.00 96.50 86 LYS A CA 1
ATOM 671 C C . LYS A 1 86 ? 5.812 8.843 -6.691 1.00 96.50 86 LYS A C 1
ATOM 673 O O . LYS A 1 86 ? 4.732 8.843 -6.102 1.00 96.50 86 LYS A O 1
ATOM 678 N N . LEU A 1 87 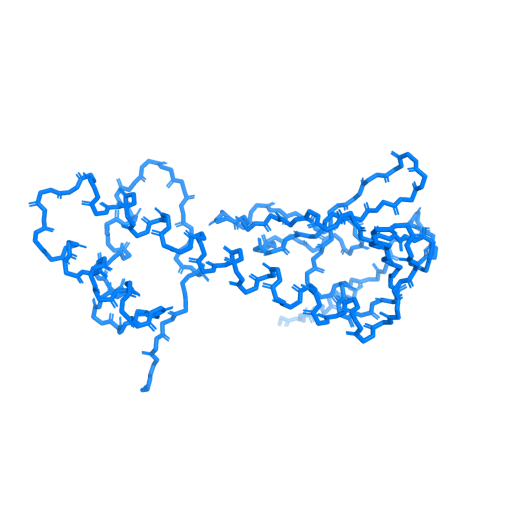? 6.678 7.835 -6.593 1.00 97.25 87 LEU A N 1
ATOM 679 C CA . LEU A 1 87 ? 6.430 6.639 -5.779 1.00 97.25 87 LEU A CA 1
ATOM 680 C C . LEU A 1 87 ? 6.272 6.978 -4.303 1.00 97.25 87 LEU A C 1
ATOM 682 O O . LEU A 1 87 ? 5.386 6.431 -3.650 1.00 97.25 87 LEU A O 1
ATOM 686 N N . HIS A 1 88 ? 7.091 7.892 -3.784 1.00 96.31 88 HIS A N 1
ATOM 687 C CA . HIS A 1 88 ? 6.968 8.371 -2.415 1.00 96.31 88 HIS A CA 1
ATOM 688 C C . HIS A 1 88 ? 5.593 9.010 -2.177 1.00 96.31 88 HIS A C 1
ATOM 690 O O . HIS A 1 88 ? 4.878 8.594 -1.266 1.00 96.31 88 HIS A O 1
ATOM 696 N N . GLY A 1 89 ? 5.174 9.935 -3.048 1.00 97.12 89 GLY A N 1
ATOM 697 C CA . GLY A 1 89 ? 3.865 10.583 -2.951 1.00 97.12 89 GLY A CA 1
ATOM 698 C C . GLY A 1 89 ? 2.686 9.612 -3.092 1.00 97.12 89 GLY A C 1
ATOM 699 O O . GLY A 1 89 ? 1.722 9.704 -2.336 1.00 97.12 89 GLY A O 1
ATOM 700 N N . LEU A 1 90 ? 2.759 8.656 -4.027 1.00 97.50 90 LEU A N 1
ATOM 701 C CA . LEU A 1 90 ? 1.742 7.607 -4.180 1.00 97.50 90 LEU A CA 1
ATOM 702 C C . LEU A 1 90 ? 1.669 6.710 -2.943 1.00 97.50 90 LEU A C 1
ATOM 704 O O . LEU A 1 90 ? 0.578 6.456 -2.445 1.00 97.50 90 LEU A O 1
ATOM 708 N N . THR A 1 91 ? 2.819 6.290 -2.415 1.00 97.31 91 THR A N 1
ATOM 709 C CA . THR A 1 91 ? 2.895 5.439 -1.221 1.00 97.31 91 THR A CA 1
ATOM 710 C C . THR A 1 91 ? 2.300 6.144 -0.005 1.00 97.31 91 THR A C 1
ATOM 712 O O . THR A 1 91 ? 1.505 5.546 0.711 1.00 97.31 91 THR A O 1
ATOM 715 N N . ALA A 1 92 ? 2.664 7.408 0.231 1.00 95.50 92 ALA A N 1
ATOM 716 C CA . ALA A 1 92 ? 2.165 8.177 1.369 1.00 95.50 92 ALA A CA 1
ATOM 717 C C . ALA A 1 92 ? 0.642 8.362 1.302 1.00 95.50 92 ALA A C 1
ATOM 719 O O . ALA A 1 92 ? -0.054 8.076 2.274 1.00 95.50 92 ALA A O 1
ATOM 720 N N . ARG A 1 93 ? 0.113 8.757 0.134 1.00 96.19 93 ARG A N 1
ATOM 721 C CA . ARG A 1 93 ? -1.337 8.901 -0.073 1.00 96.19 93 ARG A CA 1
ATOM 722 C C . ARG A 1 93 ? -2.082 7.584 0.097 1.00 96.19 93 ARG A C 1
ATOM 724 O O . ARG A 1 93 ? -3.133 7.573 0.726 1.00 96.19 93 ARG A O 1
ATOM 731 N N . LEU A 1 94 ? -1.539 6.494 -0.448 1.00 97.06 94 LEU A N 1
ATOM 732 C CA . LEU A 1 94 ? -2.147 5.174 -0.329 1.00 97.06 94 LEU A CA 1
ATOM 733 C C . LEU A 1 94 ? -2.219 4.741 1.137 1.00 97.06 94 LEU A C 1
ATOM 735 O O . LEU A 1 94 ? -3.304 4.440 1.610 1.00 97.06 94 LEU A O 1
ATOM 739 N N . LYS A 1 95 ? -1.100 4.802 1.870 1.00 95.44 95 LYS A N 1
ATOM 740 C CA . LYS A 1 95 ? -1.069 4.473 3.303 1.00 95.44 95 LYS A CA 1
ATOM 741 C C . LYS A 1 95 ? -2.069 5.295 4.107 1.00 95.44 95 LYS A C 1
ATOM 743 O O . LYS A 1 95 ? -2.783 4.739 4.934 1.00 95.44 95 LYS A O 1
ATOM 748 N N . GLN A 1 96 ? -2.112 6.607 3.865 1.00 94.38 96 GLN A N 1
ATOM 749 C CA . GLN A 1 96 ? -3.015 7.501 4.583 1.00 94.38 96 GLN A CA 1
ATOM 750 C C . GLN A 1 96 ? -4.475 7.133 4.332 1.00 94.38 96 GLN A C 1
ATOM 752 O O . GLN A 1 96 ? -5.244 7.007 5.283 1.00 94.38 96 GLN A O 1
ATOM 757 N N . ARG A 1 97 ? -4.835 6.924 3.061 1.00 95.94 97 ARG A N 1
ATOM 758 C CA . ARG A 1 97 ? -6.184 6.523 2.669 1.00 95.94 97 ARG A CA 1
ATOM 759 C C . ARG A 1 97 ? -6.569 5.185 3.292 1.00 95.94 97 ARG A C 1
ATOM 761 O O . ARG A 1 97 ? -7.612 5.110 3.919 1.00 95.94 97 ARG A O 1
ATOM 768 N N . THR A 1 98 ? -5.704 4.174 3.210 1.00 96.19 98 THR A N 1
ATOM 769 C CA . THR A 1 98 ? -5.945 2.864 3.832 1.00 96.19 98 THR A CA 1
ATOM 770 C C . THR A 1 98 ? -6.202 2.993 5.333 1.00 96.19 98 THR A C 1
ATOM 772 O O . THR A 1 98 ? -7.161 2.425 5.844 1.00 96.19 98 THR A O 1
ATOM 775 N N . CYS A 1 99 ? -5.376 3.757 6.057 1.00 95.56 99 CYS A N 1
ATOM 776 C CA . CYS A 1 99 ? -5.577 3.971 7.490 1.00 95.56 99 CYS A CA 1
ATOM 777 C C . CYS A 1 99 ? -6.908 4.678 7.786 1.00 95.56 99 CYS A C 1
ATOM 779 O O . CYS A 1 99 ? -7.613 4.267 8.704 1.00 95.56 99 CYS A O 1
ATOM 781 N N . GLN A 1 100 ? -7.255 5.711 7.014 1.00 95.12 100 GLN A N 1
ATOM 782 C CA . GLN A 1 100 ? -8.517 6.437 7.165 1.00 95.12 100 GLN A CA 1
ATOM 783 C C . GLN A 1 100 ? -9.723 5.526 6.908 1.00 95.12 100 GLN A C 1
ATOM 785 O O . GLN A 1 100 ? -10.623 5.462 7.743 1.00 95.12 100 GLN A O 1
ATOM 790 N N . ASP A 1 101 ? -9.693 4.760 5.816 1.00 94.75 101 ASP A N 1
ATOM 791 C CA . ASP A 1 101 ? -10.751 3.822 5.438 1.00 94.75 101 ASP A CA 1
ATOM 792 C C . ASP A 1 101 ? -10.969 2.764 6.536 1.00 94.75 101 ASP A C 1
ATOM 794 O O . ASP A 1 101 ? -12.109 2.470 6.896 1.00 94.75 101 ASP A O 1
ATOM 798 N N . ILE A 1 102 ? -9.893 2.227 7.132 1.00 94.50 102 ILE A N 1
ATOM 799 C CA . ILE A 1 102 ? -9.996 1.273 8.251 1.00 94.50 102 ILE A CA 1
ATOM 800 C C . ILE A 1 102 ? -10.609 1.936 9.486 1.00 94.50 102 ILE A C 1
ATOM 802 O O . ILE A 1 102 ? -11.500 1.357 10.104 1.00 94.50 102 ILE A O 1
ATOM 806 N N . VAL A 1 103 ? -10.136 3.127 9.868 1.00 94.25 103 VAL A N 1
ATOM 807 C CA . VAL A 1 103 ? -10.651 3.842 11.046 1.00 94.25 103 VAL A CA 1
ATOM 808 C C . VAL A 1 103 ? -12.143 4.114 10.885 1.00 94.25 103 VAL A C 1
ATOM 810 O O . VAL A 1 103 ? -12.920 3.794 11.779 1.00 94.25 103 VAL A O 1
ATOM 813 N N . HIS A 1 104 ? -12.562 4.626 9.728 1.00 92.56 104 HIS A N 1
ATOM 814 C CA . HIS A 1 104 ? -13.973 4.890 9.448 1.00 92.56 104 HIS A CA 1
ATOM 815 C C . HIS A 1 104 ? -14.802 3.605 9.403 1.00 92.56 104 HIS A C 1
ATOM 817 O O . HIS A 1 104 ? -15.894 3.583 9.964 1.00 92.56 104 HIS A O 1
ATOM 823 N N . LYS A 1 105 ? -14.283 2.519 8.814 1.00 91.06 105 LYS A N 1
ATOM 824 C CA . LYS A 1 105 ? -14.954 1.209 8.810 1.00 91.06 105 LYS A CA 1
ATOM 825 C C . LYS A 1 105 ? -15.199 0.692 10.227 1.00 91.06 105 LYS A C 1
ATOM 827 O O . LYS A 1 105 ? -16.300 0.238 10.526 1.00 91.06 105 LYS A O 1
ATOM 832 N N . VAL A 1 106 ? -14.188 0.769 11.091 1.00 90.50 106 VAL A N 1
ATOM 833 C CA . VAL A 1 106 ? -14.286 0.328 12.488 1.00 90.50 106 VAL A CA 1
ATOM 834 C C . VAL A 1 106 ? -15.282 1.191 13.262 1.00 90.50 106 VAL A C 1
ATOM 836 O O . VAL A 1 106 ? -16.127 0.655 13.973 1.00 90.50 106 VAL A O 1
ATOM 839 N N . SER A 1 107 ? -15.222 2.514 13.102 1.00 88.88 107 SER A N 1
ATOM 840 C CA . SER A 1 107 ? -16.100 3.436 13.829 1.00 88.88 107 SER A CA 1
ATOM 841 C C . SER A 1 107 ? -17.552 3.401 13.343 1.00 88.88 107 SER A C 1
ATOM 843 O O . SER A 1 107 ? -18.453 3.592 14.149 1.00 88.88 107 SER A O 1
ATOM 845 N N . ALA A 1 108 ? -17.811 3.131 12.059 1.00 85.56 108 ALA A N 1
ATOM 846 C CA . ALA A 1 108 ? -19.172 3.055 11.519 1.00 85.56 108 ALA A CA 1
ATOM 847 C C . ALA A 1 108 ? -19.963 1.838 12.032 1.00 85.56 108 ALA A C 1
ATOM 849 O O . ALA A 1 108 ? -21.190 1.876 12.072 1.00 85.56 108 ALA A O 1
ATOM 850 N N . GLY A 1 109 ? -19.271 0.760 12.409 1.00 72.81 109 GLY A N 1
ATOM 851 C CA . GLY A 1 109 ? -19.888 -0.448 12.960 1.00 72.81 109 GLY A CA 1
ATOM 852 C C . GLY A 1 109 ? -20.165 -0.390 14.463 1.00 72.81 109 GLY A C 1
ATOM 853 O O . GLY A 1 109 ? -20.715 -1.347 15.003 1.00 72.81 109 GLY A O 1
ATOM 854 N N . ALA A 1 110 ? -19.773 0.689 15.146 1.00 67.25 110 ALA A N 1
ATOM 855 C CA . ALA A 1 110 ? -19.800 0.768 16.598 1.00 67.25 110 ALA A CA 1
ATOM 856 C C . ALA A 1 110 ? -20.729 1.880 17.099 1.00 67.25 110 ALA A C 1
ATOM 858 O O . ALA A 1 110 ? -20.544 3.047 16.767 1.00 67.25 110 ALA A O 1
ATOM 859 N N . ASP A 1 111 ? -21.657 1.535 17.995 1.00 76.81 111 ASP A N 1
ATOM 860 C CA . ASP A 1 111 ? -22.375 2.504 18.842 1.00 76.81 111 ASP A CA 1
ATOM 861 C C . ASP A 1 111 ? -21.498 2.908 20.048 1.00 76.81 111 ASP A C 1
ATOM 863 O O . ASP A 1 111 ? -21.907 2.876 21.207 1.00 76.81 111 ASP A O 1
ATOM 867 N N . ASP A 1 112 ? -20.216 3.180 19.776 1.00 85.31 112 ASP A N 1
ATOM 868 C CA . ASP A 1 112 ? -19.200 3.512 20.773 1.00 85.31 112 ASP A CA 1
ATOM 869 C C . ASP A 1 112 ? -18.657 4.917 20.508 1.00 85.31 112 ASP A C 1
ATOM 871 O O . ASP A 1 112 ? -17.859 5.158 19.593 1.00 85.31 112 ASP A O 1
ATOM 875 N N . GLN A 1 113 ? -19.058 5.851 21.371 1.00 88.25 113 GLN A N 1
ATOM 876 C CA . GLN A 1 113 ? -18.605 7.237 21.344 1.00 88.25 113 GLN A CA 1
ATOM 877 C C . GLN A 1 113 ? -17.072 7.352 21.358 1.00 88.25 113 GLN A C 1
ATOM 879 O O . GLN A 1 113 ? -16.512 8.246 20.720 1.00 88.25 113 GLN A O 1
ATOM 884 N N . ALA A 1 114 ? -16.370 6.434 22.029 1.00 89.75 114 ALA A N 1
ATOM 885 C CA . ALA A 1 114 ? -14.916 6.454 22.091 1.00 89.75 114 ALA A CA 1
ATOM 886 C C . ALA A 1 114 ? -14.267 6.139 20.733 1.00 89.75 114 ALA A C 1
ATOM 888 O O . ALA A 1 114 ? -13.184 6.654 20.453 1.00 89.75 114 ALA A O 1
ATOM 889 N N . LEU A 1 115 ? -14.901 5.331 19.876 1.00 91.94 115 LEU A N 1
ATOM 890 C CA . LEU A 1 115 ? -14.413 5.044 18.520 1.00 91.94 115 LEU A CA 1
ATOM 891 C C . LEU A 1 115 ? -14.738 6.167 17.534 1.00 91.94 115 LEU A C 1
ATOM 893 O O . LEU A 1 115 ? -13.950 6.424 16.618 1.00 91.94 115 LEU A O 1
ATOM 897 N N . LEU A 1 116 ? -15.841 6.887 17.739 1.00 91.81 116 LEU A N 1
ATOM 898 C CA . LEU A 1 116 ? -16.118 8.120 16.996 1.00 91.81 116 LEU A CA 1
ATOM 899 C C . LEU A 1 116 ? -15.062 9.194 17.299 1.00 91.81 116 LEU A C 1
ATOM 901 O O . LEU A 1 116 ? -14.558 9.846 16.384 1.00 91.81 116 LEU A O 1
ATOM 905 N N . GLU A 1 117 ? -14.650 9.328 18.564 1.00 92.88 117 GLU A N 1
ATOM 906 C CA . GLU A 1 117 ? -13.542 10.212 18.950 1.00 92.88 117 GLU A CA 1
ATOM 907 C C . GLU A 1 117 ? -12.221 9.834 18.266 1.00 92.88 117 GLU A C 1
ATOM 909 O O . GLU A 1 117 ? -11.495 10.723 17.821 1.00 92.88 117 GLU A O 1
ATOM 914 N N . VAL A 1 118 ? -11.912 8.535 18.137 1.00 94.12 118 VAL A N 1
ATOM 915 C CA . VAL A 1 118 ? -10.714 8.066 17.414 1.00 94.12 118 VAL A CA 1
ATOM 916 C C . VAL A 1 118 ? -10.753 8.521 15.954 1.00 94.12 118 VAL A C 1
ATOM 918 O O . VAL A 1 118 ? -9.751 9.054 15.476 1.00 94.12 118 VAL A O 1
ATOM 921 N N . ALA A 1 119 ? -11.886 8.369 15.262 1.00 93.75 119 ALA A N 1
ATOM 922 C CA . ALA A 1 119 ? -12.027 8.814 13.874 1.00 93.75 119 ALA A CA 1
ATOM 923 C C . ALA A 1 119 ? -11.811 10.325 13.729 1.00 93.75 119 ALA A C 1
ATOM 925 O O . ALA A 1 119 ? -10.961 10.758 12.950 1.00 93.75 119 ALA A O 1
ATOM 926 N N . LEU A 1 120 ? -12.488 11.124 14.559 1.00 93.44 120 LEU A N 1
ATOM 927 C CA . LEU A 1 120 ? -12.340 12.582 14.559 1.00 93.44 120 LEU A CA 1
ATOM 928 C C . LEU A 1 120 ? -10.910 13.027 14.890 1.00 93.44 120 LEU A C 1
ATOM 930 O O . LEU A 1 120 ? -10.407 13.994 14.314 1.00 93.44 120 LEU A O 1
ATOM 934 N N . TYR A 1 121 ? -10.248 12.343 15.825 1.00 94.12 121 TYR A N 1
ATOM 935 C CA . TYR A 1 121 ? -8.852 12.607 16.148 1.00 94.12 121 TYR A CA 1
ATOM 936 C C . TYR A 1 121 ? -7.946 12.284 14.957 1.00 94.12 121 TYR A C 1
ATOM 938 O O . TYR A 1 121 ? -7.096 13.103 14.598 1.00 94.12 121 TYR A O 1
ATOM 946 N N . PHE A 1 122 ? -8.126 11.119 14.332 1.00 94.38 122 PHE A N 1
ATOM 947 C CA . PHE A 1 122 ? -7.298 10.688 13.211 1.00 94.38 122 PHE A CA 1
ATOM 948 C C . PHE A 1 122 ? -7.453 11.610 11.998 1.00 94.38 122 PHE A C 1
ATOM 950 O O . PHE A 1 122 ? -6.446 12.011 11.424 1.00 94.38 122 PHE A O 1
ATOM 957 N N . ASP A 1 123 ? -8.672 12.037 11.664 1.00 92.94 123 ASP A N 1
ATOM 958 C CA . ASP A 1 123 ? -8.914 12.959 10.545 1.00 92.94 123 ASP A CA 1
ATOM 959 C C . ASP A 1 123 ? -8.207 14.315 10.730 1.00 92.94 123 ASP A C 1
ATOM 961 O O . ASP A 1 123 ? -7.810 14.954 9.756 1.00 92.94 123 ASP A O 1
ATOM 965 N N . ARG A 1 124 ? -8.001 14.753 11.980 1.00 92.19 124 ARG A N 1
ATOM 966 C CA . ARG A 1 124 ? -7.307 16.013 12.301 1.00 92.19 124 ARG A CA 1
ATOM 967 C C . ARG A 1 124 ? -5.787 15.885 12.341 1.00 92.19 124 ARG A C 1
ATOM 969 O O . ARG A 1 124 ? -5.097 16.842 12.006 1.00 92.19 124 ARG A O 1
ATOM 976 N N . ASN A 1 125 ? -5.273 14.746 12.800 1.00 91.44 125 ASN A N 1
ATOM 977 C CA . ASN A 1 125 ? -3.849 14.585 13.115 1.00 91.44 125 ASN A CA 1
ATOM 978 C C . ASN A 1 125 ? -3.105 13.683 12.121 1.00 91.44 125 ASN A C 1
ATOM 980 O O . ASN A 1 125 ? -1.878 13.703 12.083 1.00 91.44 125 ASN A O 1
ATOM 984 N N . LEU A 1 126 ? -3.829 12.881 11.332 1.00 87.69 126 LEU A N 1
ATOM 985 C CA . LEU A 1 126 ? -3.316 11.878 10.387 1.00 87.69 126 LEU A CA 1
ATOM 986 C C . LEU A 1 126 ? -2.413 10.803 11.025 1.00 87.69 126 LEU A C 1
ATOM 988 O O . LEU A 1 126 ? -1.805 9.993 10.330 1.00 87.69 126 LEU A O 1
ATOM 992 N N . GLN A 1 127 ? -2.346 10.774 12.355 1.00 88.94 127 GLN A N 1
ATOM 993 C CA . GLN A 1 127 ? -1.628 9.809 13.179 1.00 88.94 127 GLN A CA 1
ATOM 994 C C . GLN A 1 127 ? -2.462 9.506 14.422 1.00 88.94 127 GLN A C 1
ATOM 996 O O . GLN A 1 127 ? -3.291 10.315 14.842 1.00 88.94 127 GLN A O 1
ATOM 1001 N N . LEU A 1 128 ? -2.248 8.335 15.021 1.00 92.06 128 LEU A N 1
ATOM 1002 C CA . LEU A 1 128 ? -2.907 7.963 16.272 1.00 92.06 128 LEU A CA 1
ATOM 1003 C C . LEU A 1 128 ? -2.012 8.308 17.460 1.00 92.06 128 LEU A C 1
ATOM 1005 O O . LEU A 1 128 ? -0.825 7.978 17.461 1.00 92.06 128 LEU A O 1
ATOM 1009 N N . SER A 1 129 ? -2.594 8.884 18.513 1.00 92.88 129 SER A N 1
ATOM 1010 C CA . SER A 1 129 ? -1.940 8.887 19.824 1.00 92.88 129 SER A CA 1
ATOM 1011 C C . SER A 1 129 ? -2.002 7.484 20.449 1.00 92.88 129 SER A C 1
ATOM 1013 O O . SER A 1 129 ? -2.843 6.673 20.045 1.00 92.88 129 SER A O 1
ATOM 1015 N N . PRO A 1 130 ? -1.181 7.174 21.470 1.00 93.69 130 PRO A N 1
ATOM 1016 C CA . PRO A 1 130 ? -1.181 5.851 22.096 1.00 93.69 130 PRO A CA 1
ATOM 1017 C C . PRO A 1 130 ? -2.553 5.431 22.640 1.00 93.69 130 PRO A C 1
ATOM 1019 O O . PRO A 1 130 ? -2.946 4.274 22.496 1.00 93.69 130 PRO A O 1
ATOM 1022 N N . LEU A 1 131 ? -3.310 6.375 23.215 1.00 93.31 131 LEU A N 1
ATOM 1023 C CA . LEU A 1 131 ? -4.654 6.117 23.735 1.00 93.31 131 LEU A CA 1
ATOM 1024 C C . LEU A 1 131 ? -5.643 5.771 22.611 1.00 93.31 131 LEU A C 1
ATOM 1026 O O . LEU A 1 131 ? -6.365 4.781 22.715 1.00 93.31 131 LEU A O 1
ATOM 1030 N N . HIS A 1 132 ? -5.659 6.557 21.530 1.00 94.44 132 HIS A N 1
ATOM 1031 C CA . HIS A 1 132 ? -6.548 6.303 20.392 1.00 94.44 132 HIS A CA 1
ATOM 1032 C C . HIS A 1 132 ? -6.170 5.009 19.659 1.00 94.44 132 HIS A C 1
ATOM 1034 O O . HIS A 1 132 ? -7.052 4.245 19.275 1.00 94.44 132 HIS A O 1
ATOM 1040 N N . ALA A 1 133 ? -4.872 4.714 19.537 1.00 94.44 133 ALA A N 1
ATOM 1041 C CA . ALA A 1 133 ? -4.385 3.461 18.970 1.00 94.44 133 ALA A CA 1
ATOM 1042 C C . ALA A 1 133 ? -4.848 2.246 19.782 1.00 94.44 133 ALA A C 1
ATOM 1044 O O . ALA A 1 133 ? -5.332 1.279 19.203 1.00 94.44 133 ALA A O 1
ATOM 1045 N N . ALA A 1 134 ? -4.758 2.297 21.116 1.00 93.50 134 ALA A N 1
ATOM 1046 C CA . ALA A 1 134 ? -5.214 1.202 21.970 1.00 93.50 134 ALA A CA 1
ATOM 1047 C C . ALA A 1 134 ? -6.711 0.904 21.778 1.00 93.50 134 ALA A C 1
ATOM 1049 O O . ALA A 1 134 ? -7.082 -0.255 21.601 1.00 93.50 134 ALA A O 1
ATOM 1050 N N . ARG A 1 135 ? -7.552 1.947 21.749 1.00 93.19 135 ARG A N 1
ATOM 1051 C CA . ARG A 1 135 ? -9.001 1.822 21.509 1.00 93.19 135 ARG A CA 1
ATOM 1052 C C . ARG A 1 135 ? -9.297 1.214 20.140 1.00 93.19 135 ARG A C 1
ATOM 1054 O O . ARG A 1 135 ? -10.028 0.233 20.046 1.00 93.19 135 ARG A O 1
ATOM 1061 N N . LEU A 1 136 ? -8.667 1.747 19.093 1.00 93.69 136 LEU A N 1
ATOM 1062 C CA . LEU A 1 136 ? -8.839 1.244 17.734 1.00 93.69 136 LEU A CA 1
ATOM 1063 C C . LEU A 1 136 ? -8.398 -0.220 17.607 1.00 93.69 136 LEU A C 1
ATOM 1065 O O . LEU A 1 136 ? -9.094 -1.019 16.992 1.00 93.69 136 LEU A O 1
ATOM 1069 N N . PHE A 1 137 ? -7.258 -0.597 18.189 1.00 93.88 137 PHE A N 1
ATOM 1070 C CA . PHE A 1 137 ? -6.728 -1.957 18.066 1.00 93.88 137 PHE A CA 1
ATOM 1071 C C . PHE A 1 137 ? -7.592 -2.999 18.776 1.00 93.88 137 PHE A C 1
ATOM 1073 O O . PHE A 1 137 ? -7.663 -4.132 18.302 1.00 93.88 137 PHE A O 1
ATOM 1080 N N . LEU A 1 138 ? -8.258 -2.630 19.874 1.00 91.56 138 LEU A N 1
ATOM 1081 C CA . LEU A 1 138 ? -9.252 -3.493 20.515 1.00 91.56 138 LEU A CA 1
ATOM 1082 C C . LEU A 1 138 ? -10.443 -3.744 19.588 1.00 91.56 138 LEU A C 1
ATOM 1084 O O . LEU A 1 138 ? -10.861 -4.887 19.436 1.00 91.56 138 LEU A O 1
ATOM 1088 N N . ALA A 1 139 ? -10.939 -2.700 18.926 1.00 90.94 139 ALA A N 1
ATOM 1089 C CA . ALA A 1 139 ? -12.051 -2.824 17.992 1.00 90.94 139 ALA A CA 1
ATOM 1090 C C . ALA A 1 139 ? -11.669 -3.605 16.722 1.00 90.94 139 ALA A C 1
ATOM 1092 O O . ALA A 1 139 ? -12.425 -4.464 16.280 1.00 90.94 139 ALA A O 1
ATOM 1093 N N . ILE A 1 140 ? -10.462 -3.392 16.184 1.00 91.62 140 ILE A N 1
ATOM 1094 C CA . ILE A 1 140 ? -9.934 -4.176 15.055 1.00 91.62 140 ILE A CA 1
ATOM 1095 C C . ILE A 1 140 ? -9.869 -5.669 15.393 1.00 91.62 140 ILE A C 1
ATOM 1097 O O . ILE A 1 140 ? -10.188 -6.497 14.547 1.00 91.62 140 ILE A O 1
ATOM 1101 N N . ALA A 1 141 ? -9.485 -6.030 16.621 1.00 87.81 141 ALA A N 1
ATOM 1102 C CA . ALA A 1 141 ? -9.407 -7.429 17.040 1.00 87.81 141 ALA A CA 1
ATOM 1103 C C . ALA A 1 141 ? -10.773 -8.143 17.074 1.00 87.81 141 ALA A C 1
ATOM 1105 O O . ALA A 1 141 ? -10.802 -9.371 17.118 1.00 87.81 141 ALA A O 1
ATOM 1106 N N . ALA A 1 142 ? -11.878 -7.392 17.061 1.00 85.62 142 ALA A N 1
ATOM 1107 C CA . ALA A 1 142 ? -13.236 -7.924 17.010 1.00 85.62 142 ALA A CA 1
ATOM 1108 C C . ALA A 1 142 ? -13.794 -8.044 15.578 1.00 85.62 142 ALA A C 1
ATOM 1110 O O . ALA A 1 142 ? -14.899 -8.553 15.405 1.00 85.62 142 ALA A O 1
ATOM 1111 N N . LEU A 1 143 ? -13.065 -7.579 14.556 1.00 84.62 143 LEU A N 1
ATOM 1112 C CA . LEU A 1 143 ? -13.486 -7.709 13.162 1.00 84.62 143 LEU A CA 1
ATOM 1113 C C . LEU A 1 143 ? -13.314 -9.147 12.656 1.00 84.62 143 LEU A C 1
ATOM 1115 O O . LEU A 1 143 ? -12.340 -9.823 12.981 1.00 84.62 143 LEU A O 1
ATOM 1119 N N . GLU A 1 144 ? -14.229 -9.582 11.789 1.00 84.56 144 GLU A N 1
ATOM 1120 C CA . GLU A 1 144 ? -14.104 -10.858 11.069 1.00 84.56 144 GLU A CA 1
ATOM 1121 C C . GLU A 1 144 ? -12.990 -10.816 10.013 1.00 84.56 144 GLU A C 1
ATOM 1123 O O . GLU A 1 144 ? -12.311 -11.812 9.760 1.00 84.56 144 GLU A O 1
ATOM 1128 N N . GLU A 1 145 ? -12.784 -9.652 9.393 1.00 85.00 145 GLU A N 1
ATOM 1129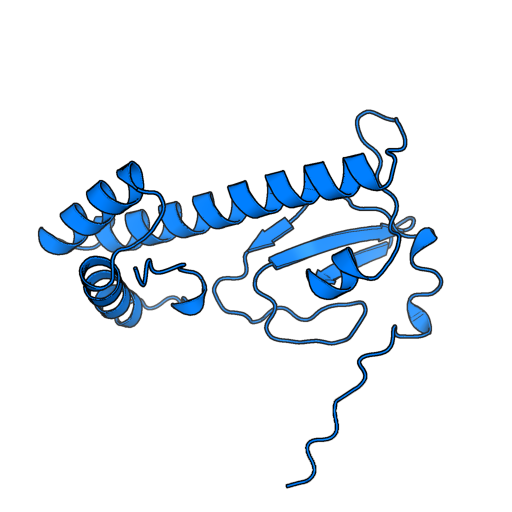 C CA . GLU A 1 145 ? -11.734 -9.457 8.401 1.00 85.00 145 GLU A CA 1
ATOM 1130 C C . GLU A 1 145 ? -10.366 -9.239 9.068 1.00 85.00 145 GLU A C 1
ATOM 1132 O O . GLU A 1 145 ? -10.238 -8.393 9.959 1.00 85.00 145 GLU A O 1
ATOM 1137 N N . PRO A 1 146 ? -9.307 -9.934 8.614 1.00 87.12 146 PRO A N 1
ATOM 1138 C CA . PRO A 1 146 ? -7.985 -9.787 9.200 1.00 87.12 146 PRO A CA 1
ATOM 1139 C C . PRO A 1 146 ? -7.376 -8.429 8.832 1.00 87.12 146 PRO A C 1
ATOM 1141 O O . PRO A 1 146 ? -7.079 -8.160 7.670 1.00 87.12 146 PRO A O 1
ATOM 1144 N N . ILE A 1 147 ? -7.122 -7.590 9.835 1.00 92.25 147 ILE A N 1
ATOM 1145 C CA . ILE A 1 147 ? -6.366 -6.340 9.687 1.00 92.25 147 ILE A CA 1
ATOM 1146 C C . ILE A 1 147 ? -5.205 -6.355 10.679 1.00 92.25 147 ILE A C 1
ATOM 1148 O O . ILE A 1 147 ? -5.396 -6.438 11.893 1.00 92.25 147 ILE A O 1
ATOM 1152 N N . ASP A 1 148 ? -3.976 -6.251 10.180 1.00 92.38 148 ASP A N 1
ATOM 1153 C CA . ASP A 1 148 ? -2.797 -6.188 11.034 1.00 92.38 148 ASP A CA 1
ATOM 1154 C C . ASP A 1 148 ? -2.571 -4.760 11.543 1.00 92.38 148 ASP A C 1
ATOM 1156 O O . ASP A 1 148 ? -2.309 -3.833 10.779 1.00 92.38 148 ASP A O 1
ATOM 1160 N N . ARG A 1 149 ? -2.584 -4.576 12.866 1.00 90.62 149 ARG A N 1
ATOM 1161 C CA . ARG A 1 149 ? -2.373 -3.270 13.519 1.00 90.62 149 ARG A CA 1
ATOM 1162 C C . ARG A 1 149 ? -1.078 -2.547 13.122 1.00 90.62 149 ARG A C 1
ATOM 1164 O O . ARG A 1 149 ? -0.991 -1.334 13.284 1.00 90.62 149 ARG A O 1
ATOM 1171 N N . ARG A 1 150 ? -0.069 -3.255 12.593 1.00 90.81 150 ARG A N 1
ATOM 1172 C CA . ARG A 1 150 ? 1.195 -2.668 12.107 1.00 90.81 150 ARG A CA 1
ATOM 1173 C C . ARG A 1 150 ? 1.013 -1.763 10.884 1.00 90.81 150 ARG A C 1
ATOM 1175 O O . ARG A 1 150 ? 1.973 -1.107 10.481 1.00 90.81 150 ARG A O 1
ATOM 1182 N N . VAL A 1 151 ? -0.179 -1.711 10.282 1.00 92.69 151 VAL A N 1
ATOM 1183 C CA . VAL A 1 151 ? -0.498 -0.701 9.261 1.00 92.69 151 VAL A CA 1
ATOM 1184 C C . VAL A 1 151 ? -0.558 0.719 9.833 1.00 92.69 151 VAL A C 1
ATOM 1186 O O . VAL A 1 151 ? -0.317 1.679 9.100 1.00 92.69 151 VAL A O 1
ATOM 1189 N N . PHE A 1 152 ? -0.808 0.875 11.133 1.00 91.88 152 PHE A N 1
ATOM 1190 C CA . PHE A 1 152 ? -0.909 2.186 11.764 1.00 91.88 152 PHE A CA 1
ATOM 1191 C C . PHE A 1 152 ? 0.439 2.684 12.280 1.00 91.88 152 PHE A C 1
ATOM 1193 O O . PHE A 1 152 ? 1.176 1.964 12.957 1.00 91.88 152 PHE A O 1
ATOM 1200 N N . GLU A 1 153 ? 0.733 3.951 12.001 1.00 84.69 153 GLU A N 1
ATOM 1201 C CA . GLU A 1 153 ? 1.811 4.688 12.656 1.00 84.69 153 GLU A CA 1
ATOM 1202 C C . GLU A 1 153 ? 1.248 5.336 13.930 1.00 84.69 153 GLU A C 1
ATOM 1204 O O . GLU A 1 153 ? 0.265 6.080 13.884 1.00 84.69 153 GLU A O 1
ATOM 1209 N N . VAL A 1 154 ? 1.843 5.008 15.079 1.00 86.75 154 VAL A N 1
ATOM 1210 C CA . VAL A 1 154 ? 1.440 5.535 16.390 1.00 86.75 154 VAL A CA 1
ATOM 1211 C C . VAL A 1 154 ? 2.469 6.558 16.838 1.00 86.75 154 VAL A C 1
ATOM 1213 O O . VAL A 1 154 ? 3.663 6.260 16.895 1.00 86.75 154 VAL A O 1
ATOM 1216 N N . GLN A 1 155 ? 2.006 7.755 17.180 1.00 82.19 155 GLN A N 1
ATOM 1217 C CA . GLN A 1 155 ? 2.856 8.811 17.701 1.00 82.19 155 GLN A CA 1
ATOM 1218 C C . GLN A 1 155 ? 3.341 8.424 19.104 1.00 82.19 155 GLN A C 1
ATOM 1220 O O . GLN A 1 155 ? 2.566 8.353 20.054 1.00 82.19 155 GLN A O 1
ATOM 1225 N N . THR A 1 156 ? 4.637 8.142 19.241 1.00 75.56 156 THR A N 1
ATOM 1226 C CA . THR A 1 156 ? 5.241 7.735 20.521 1.00 75.56 156 THR A CA 1
ATOM 1227 C C . THR A 1 156 ? 5.854 8.897 21.312 1.00 75.56 156 THR A C 1
ATOM 1229 O O . THR A 1 156 ? 6.481 8.642 22.340 1.00 75.56 156 THR A O 1
ATOM 1232 N N . ARG A 1 157 ? 5.756 10.142 20.821 1.00 57.25 157 ARG A N 1
ATOM 1233 C CA . ARG A 1 157 ? 6.341 11.352 21.426 1.00 57.25 157 ARG A CA 1
ATOM 1234 C C . ARG A 1 157 ? 5.505 12.587 21.142 1.00 57.25 157 ARG A C 1
ATOM 1236 O O . ARG A 1 157 ? 5.108 12.744 19.966 1.00 57.25 157 ARG A O 1
#

Radius of gyration: 18.53 Å; chains: 1; bounding box: 45×36×47 Å